Protein AF-A0A7Y3CF33-F1 (afdb_monomer_lite)

Secondary structure (DSSP, 8-state):
----HHHHTTS-HHHHHHHHHHHHHHHTT--GGG-HHHHHHHHHHHTT-----SS-HHHHHHHHHT--HHHHHHHHHHHHHHHTTHHHHHHHHHHHHHTT-HHHHHHHHHHHTTT-HHHHIIIIIHHHHHHHHHHHHHHTSSS-------GGGTSSTTSHHHHHHHTT------

Foldseek 3Di:
DPDPVVVLVVDQLLVSLVVLLVVVCVVLVDDCCPDPVNVVVVVCVVVVHDDDDLDDPVLVVCLRVVDDNVLSVVLSVLSVVCSVCVNVLVVQCVVCVVVVVLVSVQVSVVSSCVVPVVSVCSVAQVSLVSVLVVVVVVVVDPDDDDDDDDSNQCHDCSHNVNVVVVVVDDDDDD

Structure (mmCIF, N/CA/C/O backbone):
data_AF-A0A7Y3CF33-F1
#
_entry.id   AF-A0A7Y3CF33-F1
#
loop_
_atom_site.group_PDB
_atom_site.id
_atom_site.type_symbol
_atom_site.label_atom_id
_atom_site.label_alt_id
_atom_site.label_comp_id
_atom_site.label_asym_id
_atom_site.label_entity_id
_atom_site.label_seq_id
_atom_site.pdbx_PDB_ins_code
_atom_site.Cartn_x
_atom_site.Cartn_y
_atom_site.Cartn_z
_atom_site.occupancy
_atom_site.B_iso_or_equiv
_atom_site.auth_seq_id
_atom_site.auth_comp_id
_atom_site.auth_asym_id
_atom_site.auth_atom_id
_atom_site.pdbx_PDB_model_num
ATOM 1 N N . ALA A 1 1 ? 4.500 -1.053 -21.965 1.00 62.41 1 ALA A N 1
ATOM 2 C CA . ALA A 1 1 ? 3.693 0.189 -21.889 1.00 62.41 1 ALA A CA 1
ATOM 3 C C . ALA A 1 1 ? 3.348 0.836 -23.237 1.00 62.41 1 ALA A C 1
ATOM 5 O O . ALA A 1 1 ? 2.239 1.336 -23.347 1.00 62.41 1 ALA A O 1
ATOM 6 N N . GLY A 1 2 ? 4.208 0.822 -24.268 1.00 76.00 2 GLY A N 1
ATOM 7 C CA . GLY A 1 2 ? 3.887 1.445 -25.572 1.00 76.00 2 GLY A CA 1
ATOM 8 C C . GLY A 1 2 ? 3.883 2.983 -25.560 1.00 76.00 2 GLY A C 1
ATOM 9 O O . GLY A 1 2 ? 3.464 3.608 -26.527 1.00 76.00 2 GLY A O 1
ATOM 10 N N . ILE A 1 3 ? 4.351 3.591 -24.465 1.00 79.38 3 ILE A N 1
ATOM 11 C CA . ILE A 1 3 ? 4.456 5.042 -24.285 1.00 79.38 3 ILE A CA 1
ATOM 12 C C . ILE A 1 3 ? 5.771 5.521 -24.918 1.00 79.38 3 ILE A C 1
ATOM 14 O O . ILE A 1 3 ? 6.816 4.935 -24.619 1.00 79.38 3 ILE A O 1
ATOM 18 N N . PRO A 1 4 ? 5.770 6.589 -25.736 1.00 83.31 4 PRO A N 1
ATOM 19 C CA . PRO A 1 4 ? 7.005 7.178 -26.243 1.00 83.31 4 PRO A CA 1
ATOM 20 C C . PRO A 1 4 ? 7.908 7.666 -25.103 1.00 83.31 4 PRO A C 1
ATOM 22 O O . PRO A 1 4 ? 7.472 8.425 -24.235 1.00 83.31 4 PRO A O 1
ATOM 25 N N . VAL A 1 5 ? 9.190 7.290 -25.131 1.00 80.81 5 VAL A N 1
ATOM 26 C CA . VAL A 1 5 ? 10.179 7.640 -24.089 1.00 80.81 5 VAL A CA 1
ATOM 27 C C . VAL A 1 5 ? 10.264 9.155 -23.861 1.00 80.81 5 VAL A C 1
ATOM 29 O O . VAL A 1 5 ? 10.429 9.617 -22.735 1.00 80.81 5 VAL A O 1
ATOM 32 N N . GLN A 1 6 ? 10.064 9.956 -24.908 1.00 84.75 6 GLN A N 1
ATOM 33 C CA . GLN A 1 6 ? 10.077 11.418 -24.839 1.00 84.75 6 GLN A CA 1
ATOM 34 C C . GLN A 1 6 ? 8.983 11.984 -23.919 1.00 84.75 6 GLN A C 1
ATOM 36 O O . GLN A 1 6 ? 9.182 13.044 -23.325 1.00 84.75 6 GLN A O 1
ATOM 41 N N . GLN A 1 7 ? 7.843 11.297 -23.783 1.00 83.06 7 GLN A N 1
ATOM 42 C CA . GLN A 1 7 ? 6.785 11.696 -22.850 1.00 83.06 7 GLN A CA 1
ATOM 43 C C . GLN A 1 7 ? 7.179 11.384 -21.402 1.00 83.06 7 GLN A C 1
ATOM 45 O O . GLN A 1 7 ? 6.914 12.186 -20.508 1.00 83.06 7 GLN A O 1
ATOM 50 N N . LEU A 1 8 ? 7.883 10.270 -21.180 1.00 84.75 8 LEU A N 1
ATOM 51 C CA . LEU A 1 8 ? 8.364 9.863 -19.857 1.00 84.75 8 LEU A CA 1
ATOM 52 C C . LEU A 1 8 ? 9.476 10.781 -19.333 1.00 84.75 8 LEU A C 1
ATOM 54 O O . LEU A 1 8 ? 9.513 11.061 -18.139 1.00 84.75 8 LEU A O 1
ATOM 58 N N . ASN A 1 9 ? 10.315 11.332 -20.217 1.00 84.00 9 ASN A N 1
ATOM 59 C CA . ASN A 1 9 ? 11.400 12.256 -19.849 1.00 84.00 9 ASN A CA 1
ATOM 60 C C . ASN A 1 9 ? 10.924 13.556 -19.176 1.00 84.00 9 ASN A C 1
ATOM 62 O O . ASN A 1 9 ? 11.730 14.269 -18.582 1.00 84.00 9 ASN A O 1
ATOM 66 N N . ARG A 1 10 ? 9.633 13.894 -19.283 1.00 88.00 10 ARG A N 1
ATOM 67 C CA . ARG A 1 10 ? 9.041 15.076 -18.634 1.00 88.00 10 ARG A CA 1
ATOM 68 C C . ARG A 1 10 ? 8.526 14.788 -17.223 1.00 88.00 10 ARG A C 1
ATOM 70 O O . ARG A 1 10 ? 8.149 15.721 -16.518 1.00 88.00 10 ARG A O 1
ATOM 77 N N . LEU A 1 11 ? 8.479 13.520 -16.818 1.00 90.12 11 LEU A N 1
ATOM 78 C CA . LEU A 1 11 ? 7.964 13.092 -15.523 1.00 90.12 11 LEU A CA 1
ATOM 79 C C . LEU A 1 11 ? 9.107 12.935 -14.518 1.00 90.12 11 LEU A C 1
ATOM 81 O O . LEU A 1 11 ? 10.222 12.545 -14.862 1.00 90.12 11 LEU A O 1
ATOM 85 N N . LYS A 1 12 ? 8.808 13.177 -13.238 1.00 92.81 12 LYS A N 1
ATOM 86 C CA . LYS A 1 12 ? 9.670 12.700 -12.151 1.00 92.81 12 LYS A CA 1
ATOM 87 C C . LYS A 1 12 ? 9.765 11.165 -12.213 1.00 92.81 12 LYS A C 1
ATOM 89 O O . LYS A 1 12 ? 8.759 10.534 -12.553 1.00 92.81 12 LYS A O 1
ATOM 94 N N . PRO A 1 13 ? 10.903 10.544 -11.851 1.00 93.88 13 PRO A N 1
ATOM 95 C CA . PRO A 1 13 ? 11.063 9.093 -11.962 1.00 93.88 13 PRO A CA 1
ATOM 96 C C . PRO A 1 13 ? 9.982 8.300 -11.215 1.00 93.88 13 PRO A C 1
ATOM 98 O O . PRO A 1 13 ? 9.475 7.317 -11.748 1.00 93.88 13 PRO A O 1
ATOM 101 N N . TRP A 1 14 ? 9.544 8.770 -10.042 1.00 93.25 14 TRP A N 1
ATOM 102 C CA . TRP A 1 14 ? 8.464 8.123 -9.290 1.00 93.25 14 TRP A CA 1
ATOM 103 C C . TRP A 1 14 ? 7.115 8.154 -10.020 1.00 93.25 14 TRP A C 1
ATOM 105 O O . TRP A 1 14 ? 6.345 7.198 -9.947 1.00 93.25 14 TRP A O 1
ATOM 115 N N . LEU A 1 15 ? 6.824 9.240 -10.744 1.00 93.69 15 LEU A N 1
ATOM 116 C CA . LEU A 1 15 ? 5.577 9.390 -11.492 1.00 93.69 15 LEU A CA 1
ATOM 117 C C . LEU A 1 15 ? 5.611 8.537 -12.761 1.00 93.69 15 LEU A C 1
ATOM 119 O O . LEU A 1 15 ? 4.595 7.959 -13.141 1.00 93.69 15 LEU A O 1
ATOM 123 N N . CYS A 1 16 ? 6.789 8.406 -13.378 1.00 94.69 16 CYS A N 1
ATOM 124 C CA . CYS A 1 16 ? 7.031 7.449 -14.453 1.00 94.69 16 CYS A CA 1
ATOM 125 C C . CYS A 1 16 ? 6.779 6.012 -13.969 1.00 94.69 16 CYS A C 1
ATOM 127 O O . CYS A 1 16 ? 5.967 5.308 -14.563 1.00 94.69 16 CYS A O 1
ATOM 129 N N . ALA A 1 17 ? 7.386 5.619 -12.845 1.00 93.44 17 ALA A N 1
ATOM 130 C CA . ALA A 1 17 ? 7.198 4.307 -12.232 1.00 93.44 17 ALA A CA 1
ATOM 131 C C . ALA A 1 17 ? 5.712 4.006 -11.962 1.00 93.44 17 ALA A C 1
ATOM 133 O O . ALA A 1 17 ? 5.179 3.009 -12.446 1.00 93.44 17 ALA A O 1
ATOM 134 N N . LEU A 1 18 ? 5.011 4.922 -11.283 1.00 92.94 18 LEU A N 1
ATOM 135 C CA . LEU A 1 18 ? 3.584 4.782 -10.985 1.00 92.94 18 LEU A CA 1
ATOM 136 C C . LEU A 1 18 ? 2.727 4.649 -12.254 1.00 92.94 18 LEU A C 1
ATOM 138 O O . LEU A 1 18 ? 1.820 3.814 -12.304 1.00 92.94 18 LEU A O 1
ATOM 142 N N . SER A 1 19 ? 3.013 5.454 -13.280 1.00 93.31 19 SER A N 1
ATOM 143 C CA . SER A 1 19 ? 2.265 5.437 -14.543 1.00 93.31 19 SER A CA 1
ATOM 144 C C . SER A 1 19 ? 2.464 4.122 -15.294 1.00 93.31 19 SER A C 1
ATOM 146 O O . SER A 1 19 ? 1.495 3.549 -15.789 1.00 93.31 19 SER A O 1
ATOM 148 N N . LEU A 1 20 ? 3.704 3.623 -15.357 1.00 94.31 20 LEU A N 1
ATOM 149 C CA . LEU A 1 20 ? 4.026 2.372 -16.041 1.00 94.31 20 LEU A CA 1
ATOM 150 C C . LEU A 1 20 ? 3.322 1.181 -15.383 1.00 94.31 20 LEU A C 1
ATOM 152 O O . LEU A 1 20 ? 2.634 0.437 -16.081 1.00 94.31 20 LEU A O 1
ATOM 156 N N . SER A 1 21 ? 3.422 1.048 -14.056 1.00 93.75 21 SER A N 1
ATOM 157 C CA . SER A 1 21 ? 2.726 -0.010 -13.314 1.00 93.75 21 SER A CA 1
ATOM 158 C C . SER A 1 21 ? 1.214 0.070 -13.494 1.00 93.75 21 SER A C 1
ATOM 160 O O . SER A 1 21 ? 0.579 -0.941 -13.782 1.00 93.75 21 SER A O 1
ATOM 162 N N . SER A 1 22 ? 0.629 1.269 -13.387 1.00 93.62 22 SER A N 1
ATOM 163 C CA . SER A 1 22 ? -0.821 1.452 -13.543 1.00 93.62 22 SER A CA 1
ATOM 164 C C . SER A 1 22 ? -1.309 1.024 -14.927 1.00 93.62 22 SER A C 1
ATOM 166 O O . SER A 1 22 ? -2.330 0.354 -15.044 1.00 93.62 22 SER A O 1
ATOM 168 N N . ILE A 1 23 ? -0.570 1.371 -15.984 1.00 94.00 23 ILE A N 1
ATOM 169 C CA . ILE A 1 23 ? -0.934 1.010 -17.359 1.00 94.00 23 ILE A CA 1
ATOM 170 C C . ILE A 1 23 ? -0.865 -0.501 -17.579 1.00 94.00 23 ILE A C 1
ATOM 172 O O . ILE A 1 23 ? -1.746 -1.055 -18.232 1.00 94.00 23 ILE A O 1
ATOM 176 N N . GLU A 1 24 ? 0.154 -1.176 -17.052 1.00 94.62 24 GLU A N 1
ATOM 177 C CA . GLU A 1 24 ? 0.255 -2.630 -17.191 1.00 94.62 24 GLU A CA 1
ATOM 178 C C . GLU A 1 24 ? -0.820 -3.358 -16.364 1.00 94.62 24 GLU A C 1
ATOM 180 O O . GLU A 1 24 ? -1.461 -4.266 -16.886 1.00 94.62 24 GLU A O 1
ATOM 185 N N . PHE A 1 25 ? -1.146 -2.899 -15.149 1.00 95.12 25 PHE A N 1
ATOM 186 C CA . PHE A 1 25 ? -2.293 -3.433 -14.399 1.00 95.12 25 PHE A CA 1
ATOM 187 C C . PHE A 1 25 ? -3.626 -3.244 -15.138 1.00 95.12 25 PHE A C 1
ATOM 189 O O . PHE A 1 25 ? -4.418 -4.185 -15.215 1.00 95.12 25 PHE A O 1
ATOM 196 N N . LEU A 1 26 ? -3.861 -2.075 -15.744 1.00 94.44 26 LEU A N 1
ATOM 197 C CA . LEU A 1 26 ? -5.061 -1.832 -16.551 1.00 94.44 26 LEU A CA 1
ATOM 198 C C . LEU A 1 26 ? -5.160 -2.798 -17.739 1.00 94.44 26 LEU A C 1
ATOM 200 O O . LEU A 1 26 ? -6.236 -3.326 -18.009 1.00 94.44 26 LEU A O 1
ATOM 204 N N . LYS A 1 27 ? -4.047 -3.081 -18.428 1.00 94.62 27 LYS A N 1
ATOM 205 C CA . LYS A 1 27 ? -4.015 -4.064 -19.530 1.00 94.62 27 LYS A CA 1
ATOM 206 C C . LYS A 1 27 ? -4.322 -5.484 -19.074 1.00 94.62 27 LYS A C 1
ATOM 208 O O . LYS A 1 27 ? -4.917 -6.242 -19.832 1.00 94.62 27 LYS A O 1
ATOM 213 N N . LEU A 1 28 ? -3.942 -5.825 -17.846 1.00 95.50 28 LEU A N 1
ATOM 214 C CA . LEU A 1 28 ? -4.275 -7.099 -17.209 1.00 95.50 28 LEU A CA 1
ATOM 215 C C . LEU A 1 28 ? -5.734 -7.154 -16.708 1.00 95.50 28 LEU A C 1
ATOM 217 O O . LEU A 1 28 ? -6.146 -8.166 -16.148 1.00 95.50 28 LEU A O 1
ATOM 221 N N . GLY A 1 29 ? -6.522 -6.089 -16.900 1.00 94.56 29 GLY A N 1
ATOM 222 C CA . GLY A 1 29 ? -7.934 -6.020 -16.517 1.00 94.56 29 GLY A CA 1
ATOM 223 C C . GLY A 1 29 ? -8.184 -5.537 -15.086 1.00 94.56 29 GLY A C 1
ATOM 224 O O . GLY A 1 29 ? -9.320 -5.592 -14.615 1.00 94.56 29 GLY A O 1
ATOM 225 N N . PHE A 1 30 ? -7.157 -5.050 -14.383 1.00 93.56 30 PHE A N 1
ATOM 226 C CA . PHE A 1 30 ? -7.318 -4.442 -13.063 1.00 93.56 30 PHE A CA 1
ATOM 227 C C . PHE A 1 30 ? -7.789 -2.998 -13.222 1.00 93.56 30 PHE A C 1
ATOM 229 O O . PHE A 1 30 ? -6.982 -2.082 -13.365 1.00 93.56 30 PHE A O 1
ATOM 236 N N . ASP A 1 31 ? -9.103 -2.798 -13.188 1.00 91.81 31 ASP A N 1
ATOM 237 C CA . ASP A 1 31 ? -9.717 -1.472 -13.220 1.00 91.81 31 ASP A CA 1
ATOM 238 C C . ASP A 1 31 ? -9.962 -0.947 -11.784 1.00 91.81 31 ASP A C 1
ATOM 240 O O . ASP A 1 31 ? -10.740 -1.545 -11.025 1.00 91.81 31 ASP A O 1
ATOM 244 N N . PRO A 1 32 ? -9.328 0.178 -11.390 1.00 87.81 32 PRO A N 1
ATOM 245 C CA . PRO A 1 32 ? -9.499 0.793 -10.074 1.00 87.81 32 PRO A CA 1
ATOM 246 C C .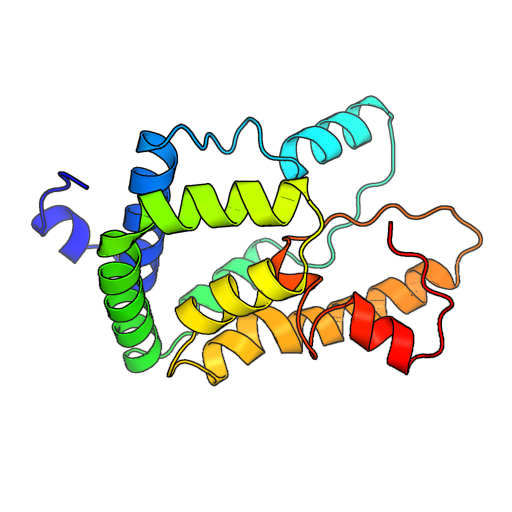 PRO A 1 32 ? -10.948 1.142 -9.711 1.00 87.81 32 PRO A C 1
ATOM 248 O O . PRO A 1 32 ? -11.271 1.215 -8.523 1.00 87.81 32 PRO A O 1
ATOM 251 N N . ALA A 1 33 ? -11.835 1.338 -10.694 1.00 89.69 33 ALA A N 1
ATOM 252 C CA . ALA A 1 33 ? -13.252 1.602 -10.451 1.00 89.69 33 ALA A CA 1
ATOM 253 C C . ALA A 1 33 ? -13.955 0.440 -9.725 1.00 89.69 33 ALA A C 1
ATOM 255 O O . ALA A 1 33 ? -14.925 0.671 -8.998 1.00 89.69 33 ALA A O 1
ATOM 256 N N . PHE A 1 34 ? -13.439 -0.788 -9.862 1.00 90.69 34 PHE A N 1
ATOM 257 C CA . PHE A 1 34 ? -13.937 -1.983 -9.173 1.00 90.69 34 PHE A CA 1
ATOM 258 C C . PHE A 1 34 ? -13.127 -2.350 -7.918 1.00 90.69 34 PHE A C 1
ATOM 260 O O . PHE A 1 34 ? -13.324 -3.423 -7.346 1.00 90.69 34 PHE A O 1
ATOM 267 N N . GLY A 1 35 ? -12.226 -1.474 -7.461 1.00 90.25 35 GLY A N 1
ATOM 268 C CA . GLY A 1 35 ? -11.444 -1.685 -6.244 1.00 90.25 35 GLY A CA 1
ATOM 269 C C . GLY A 1 35 ? -12.307 -1.769 -4.977 1.00 90.25 35 GLY A C 1
ATOM 270 O O . GLY A 1 35 ? -13.330 -1.090 -4.848 1.00 90.25 35 GLY A O 1
ATOM 271 N N . ILE A 1 36 ? -11.861 -2.575 -4.008 1.00 90.88 36 ILE A N 1
ATOM 272 C CA . ILE A 1 36 ? -12.549 -2.789 -2.720 1.00 90.88 36 ILE A CA 1
ATOM 273 C C . ILE A 1 36 ? -12.726 -1.464 -1.964 1.00 90.88 36 ILE A C 1
ATOM 275 O O . ILE A 1 36 ? -13.808 -1.189 -1.441 1.00 90.88 36 ILE A O 1
ATOM 279 N N . ASP A 1 37 ? -11.696 -0.617 -1.961 1.00 91.12 37 ASP A N 1
ATOM 280 C CA . ASP A 1 37 ? -11.703 0.710 -1.347 1.00 91.12 37 ASP A CA 1
ATOM 281 C C . ASP A 1 37 ? -12.834 1.583 -1.907 1.00 91.12 37 ASP A C 1
ATOM 283 O O . ASP A 1 37 ? -13.638 2.133 -1.151 1.00 91.12 37 ASP A O 1
ATOM 287 N N . MET A 1 38 ? -12.956 1.654 -3.238 1.00 93.31 38 MET A N 1
ATOM 288 C CA . MET A 1 38 ? -13.985 2.448 -3.914 1.00 93.31 38 MET A CA 1
ATOM 289 C C . MET A 1 38 ? -15.386 1.882 -3.665 1.00 93.31 38 MET A C 1
ATOM 291 O O . MET A 1 38 ? -16.324 2.633 -3.378 1.00 93.31 38 MET A O 1
ATOM 295 N N . TYR A 1 39 ? -15.530 0.555 -3.722 1.00 95.31 39 TYR A N 1
ATOM 296 C CA . TYR A 1 39 ? -16.792 -0.122 -3.442 1.00 95.31 39 TYR A CA 1
ATOM 297 C C . TYR A 1 39 ? -17.323 0.232 -2.047 1.00 95.31 39 TYR A C 1
ATOM 299 O O . TYR A 1 39 ? -18.465 0.689 -1.906 1.00 95.31 39 TYR A O 1
ATOM 307 N N . PHE A 1 40 ? -16.497 0.066 -1.011 1.00 96.31 40 PHE A N 1
ATOM 308 C CA . PHE A 1 40 ? -16.923 0.322 0.360 1.00 96.31 40 PHE A CA 1
ATOM 309 C C . PHE A 1 40 ? -17.028 1.806 0.694 1.00 96.31 40 PHE A C 1
ATOM 311 O O . PHE A 1 40 ? -17.931 2.171 1.444 1.00 96.31 40 PHE A O 1
ATOM 318 N N . PHE A 1 41 ? -16.195 2.673 0.117 1.00 94.88 41 PHE A N 1
ATOM 319 C CA . PHE A 1 41 ? -16.348 4.121 0.261 1.00 94.88 41 PHE A CA 1
ATOM 320 C C . PHE A 1 41 ? -17.711 4.591 -0.266 1.00 94.88 41 PHE A C 1
ATOM 322 O O . PHE A 1 41 ? -18.464 5.271 0.436 1.00 94.88 41 PHE A O 1
ATOM 329 N N . ASN A 1 42 ? -18.086 4.154 -1.472 1.00 95.94 42 ASN A N 1
ATOM 330 C CA . ASN A 1 42 ? -19.386 4.475 -2.061 1.00 95.94 42 ASN A CA 1
ATOM 331 C C . ASN A 1 42 ? -20.542 3.819 -1.302 1.00 95.94 42 ASN A C 1
ATOM 333 O O . ASN A 1 42 ? -21.624 4.397 -1.190 1.00 95.94 42 ASN A O 1
ATOM 337 N N . LYS A 1 43 ? -20.346 2.612 -0.761 1.00 97.06 43 LYS A N 1
ATOM 338 C CA . LYS A 1 43 ? -21.334 1.977 0.115 1.00 97.06 43 LYS A CA 1
ATOM 339 C C . LYS A 1 43 ? -21.529 2.763 1.416 1.00 97.06 43 LYS A C 1
ATOM 341 O O . LYS A 1 43 ? -22.667 3.055 1.757 1.00 97.06 43 LYS A O 1
ATOM 346 N N . ALA A 1 44 ? -20.456 3.153 2.099 1.00 97.12 44 ALA A N 1
ATOM 347 C CA . ALA A 1 44 ? -20.519 3.931 3.334 1.00 97.12 44 ALA A CA 1
ATOM 348 C C . ALA A 1 44 ? -21.234 5.274 3.126 1.00 97.12 44 ALA A C 1
ATOM 350 O O . ALA A 1 44 ? -22.083 5.632 3.938 1.00 97.12 44 ALA A O 1
ATOM 351 N N . LYS A 1 45 ? -20.967 5.961 2.003 1.00 97.12 45 LYS A N 1
ATOM 352 C CA . LYS A 1 45 ? -21.693 7.182 1.616 1.00 97.12 45 LYS A CA 1
ATOM 353 C C . LYS A 1 45 ? -23.191 6.944 1.448 1.00 97.12 45 LYS A C 1
ATOM 355 O O . LYS A 1 45 ? -23.985 7.688 2.011 1.00 97.12 45 LYS A O 1
ATOM 360 N N . ARG A 1 46 ? -23.576 5.912 0.688 1.00 98.06 46 ARG A N 1
ATOM 361 C CA . ARG A 1 46 ? -24.991 5.557 0.471 1.00 98.06 46 ARG A CA 1
ATOM 362 C C . ARG A 1 46 ? -25.702 5.189 1.771 1.00 98.06 46 ARG A C 1
ATOM 364 O O . ARG A 1 46 ? -26.853 5.555 1.953 1.00 98.06 46 ARG A O 1
ATOM 371 N N . ASP A 1 47 ? -25.000 4.511 2.671 1.00 97.75 47 ASP A N 1
ATOM 372 C CA . ASP A 1 47 ? -25.517 4.096 3.975 1.00 97.75 47 ASP A CA 1
ATOM 373 C C . ASP A 1 47 ? -25.487 5.228 5.029 1.00 97.75 47 ASP A C 1
ATOM 375 O O . ASP A 1 47 ? -25.820 4.980 6.188 1.00 97.75 47 ASP A O 1
ATOM 379 N N . GLY A 1 48 ? -25.034 6.442 4.682 1.00 97.25 48 GLY A N 1
ATOM 380 C CA . GLY A 1 48 ? -24.931 7.570 5.616 1.00 97.25 48 GLY A CA 1
ATOM 381 C C . GLY A 1 48 ? -23.934 7.357 6.763 1.00 97.25 48 GLY A C 1
ATOM 382 O O . GLY A 1 48 ? -24.085 7.948 7.830 1.00 97.25 48 GLY A O 1
ATOM 383 N N . LYS A 1 49 ? -22.929 6.490 6.581 1.00 96.00 49 LYS A N 1
ATOM 384 C CA . LYS A 1 49 ? -21.920 6.196 7.609 1.00 96.00 49 LYS A CA 1
ATOM 385 C C . LYS A 1 49 ? -20.887 7.314 7.691 1.00 96.00 49 LYS A C 1
ATOM 387 O O . LYS A 1 49 ? -20.489 7.878 6.672 1.00 96.00 49 LYS A O 1
ATOM 392 N N . GLN A 1 50 ? -20.394 7.579 8.900 1.00 94.06 50 GLN A N 1
ATOM 393 C CA . GLN A 1 50 ? -19.236 8.446 9.079 1.00 94.06 50 GLN A CA 1
ATOM 394 C C . GLN A 1 50 ? -18.019 7.821 8.389 1.00 94.06 50 GLN A C 1
ATOM 396 O O . GLN A 1 50 ? -17.701 6.652 8.601 1.00 94.06 50 GLN A O 1
ATOM 401 N N . ILE A 1 51 ? -17.339 8.616 7.565 1.00 95.56 51 ILE A N 1
ATOM 402 C CA . ILE A 1 51 ? -16.104 8.225 6.888 1.00 95.56 51 ILE A CA 1
ATOM 403 C C . ILE A 1 51 ? -14.982 9.079 7.459 1.00 95.56 51 ILE A C 1
ATOM 405 O O . ILE A 1 51 ? -15.062 10.307 7.452 1.00 95.56 51 ILE A O 1
ATOM 409 N N . GLN A 1 52 ? -13.931 8.421 7.933 1.00 93.56 52 GLN A N 1
ATOM 410 C CA . GLN A 1 52 ? -12.724 9.060 8.431 1.00 93.56 52 GLN A CA 1
ATOM 411 C C . GLN A 1 52 ? -11.519 8.451 7.714 1.00 93.56 52 GLN A C 1
ATOM 413 O O . GLN A 1 52 ? -11.367 7.233 7.682 1.00 93.56 52 GLN A O 1
ATOM 418 N N . GLY A 1 53 ? -10.671 9.301 7.138 1.00 94.62 53 GLY A N 1
ATOM 419 C CA . GLY A 1 53 ? -9.365 8.889 6.632 1.00 94.62 53 GLY A CA 1
ATOM 420 C C . GLY A 1 53 ? -8.314 8.962 7.736 1.00 94.62 53 GLY A C 1
ATOM 421 O O . GLY A 1 53 ? -8.362 9.865 8.571 1.00 94.62 53 GLY A O 1
ATOM 422 N N . PHE A 1 54 ? -7.350 8.042 7.725 1.00 95.69 54 PHE A N 1
ATOM 423 C CA . PHE A 1 54 ? -6.167 8.143 8.590 1.00 95.69 54 PHE A CA 1
ATOM 424 C C . PHE A 1 54 ? -5.143 9.161 8.079 1.00 95.69 54 PHE A C 1
ATOM 426 O O . PHE A 1 54 ? -4.243 9.553 8.811 1.00 95.69 54 PHE A O 1
ATOM 433 N N . GLU A 1 55 ? -5.261 9.582 6.819 1.00 95.56 55 GLU A N 1
ATOM 434 C CA . GLU A 1 55 ? -4.291 10.435 6.139 1.00 95.56 55 GLU A CA 1
ATOM 435 C C . GLU A 1 55 ? -4.991 11.404 5.189 1.00 95.56 55 GLU A C 1
ATOM 437 O O . GLU A 1 55 ? -6.140 11.206 4.789 1.00 95.56 55 GLU A O 1
ATOM 442 N N . THR A 1 56 ? -4.264 12.442 4.781 1.00 95.69 56 THR A N 1
ATOM 443 C CA . THR A 1 56 ? -4.700 13.375 3.741 1.00 95.69 56 THR A CA 1
ATOM 444 C C . THR A 1 56 ? -4.074 13.013 2.394 1.00 95.69 56 THR A C 1
ATOM 446 O O . THR A 1 56 ? -2.995 12.420 2.330 1.00 95.69 56 THR A O 1
ATOM 449 N N . ALA A 1 57 ? -4.702 13.440 1.295 1.00 94.06 57 ALA A N 1
ATOM 450 C CA . ALA A 1 57 ? -4.112 13.308 -0.040 1.00 94.06 57 ALA A CA 1
ATOM 451 C C . ALA A 1 57 ? -2.741 14.009 -0.139 1.00 94.06 57 ALA A C 1
ATOM 453 O O . ALA A 1 57 ? -1.821 13.497 -0.772 1.00 94.06 57 ALA A O 1
ATOM 454 N N . GLN A 1 58 ? -2.579 15.149 0.546 1.00 96.56 58 GLN A N 1
ATOM 455 C CA . GLN A 1 58 ? -1.313 15.882 0.597 1.00 96.56 58 GLN A CA 1
ATOM 456 C C . GLN A 1 58 ? -0.210 15.077 1.291 1.00 96.56 58 GLN A C 1
ATOM 458 O O . GLN A 1 58 ? 0.932 15.087 0.832 1.00 96.56 58 GLN A O 1
ATOM 463 N N . PHE A 1 59 ? -0.542 14.363 2.373 1.00 96.25 59 PHE A N 1
ATOM 464 C CA . PHE A 1 59 ? 0.409 13.475 3.032 1.00 96.25 59 PHE A CA 1
ATOM 465 C C . PHE A 1 59 ? 0.854 12.359 2.084 1.00 96.25 59 PHE A C 1
ATOM 467 O O . PHE A 1 59 ? 2.054 12.181 1.889 1.00 96.25 59 PHE A O 1
ATOM 474 N N . GLN A 1 60 ? -0.079 11.671 1.418 1.00 93.94 60 GLN A N 1
ATOM 475 C CA . GLN A 1 60 ? 0.289 10.614 0.470 1.00 93.94 60 GLN A CA 1
ATOM 476 C C . GLN A 1 60 ? 1.140 11.128 -0.696 1.00 93.94 60 GLN A C 1
ATOM 478 O O . GLN A 1 60 ? 2.125 10.489 -1.060 1.00 93.94 60 GLN A O 1
ATOM 483 N N . LEU A 1 61 ? 0.837 12.315 -1.228 1.00 94.88 61 LEU A N 1
ATOM 484 C CA . LEU A 1 61 ? 1.672 12.942 -2.252 1.00 94.88 61 LEU A CA 1
ATOM 485 C C . LEU A 1 61 ? 3.082 13.250 -1.723 1.00 94.88 61 LEU A C 1
ATOM 487 O O . LEU A 1 61 ? 4.063 13.048 -2.437 1.00 94.88 61 LEU A O 1
ATOM 491 N N . SER A 1 62 ? 3.199 13.695 -0.468 1.00 95.56 62 SER A N 1
ATOM 492 C CA . SER A 1 62 ? 4.494 13.982 0.160 1.00 95.56 62 SER A CA 1
ATOM 493 C C . SER A 1 62 ? 5.390 12.747 0.302 1.00 95.56 62 SER A C 1
ATOM 495 O O . SER A 1 62 ? 6.603 12.868 0.143 1.00 95.56 62 SER A O 1
ATOM 497 N N . LEU A 1 63 ? 4.815 11.550 0.491 1.00 94.44 63 LEU A N 1
ATOM 498 C CA . LEU A 1 63 ? 5.576 10.290 0.500 1.00 94.44 63 LEU A CA 1
ATOM 499 C C . LEU A 1 63 ? 6.345 10.080 -0.808 1.00 94.44 63 LEU A C 1
ATOM 501 O O . LEU A 1 63 ? 7.445 9.523 -0.783 1.00 94.44 63 LEU A O 1
ATOM 505 N N . MET A 1 64 ? 5.765 10.548 -1.919 1.00 94.00 64 MET A N 1
ATOM 506 C CA . MET A 1 64 ? 6.346 10.462 -3.254 1.00 94.00 64 MET A CA 1
ATOM 507 C C . MET A 1 64 ? 7.319 11.613 -3.524 1.00 94.00 64 MET A C 1
ATOM 509 O O . MET A 1 64 ? 8.431 11.394 -3.993 1.00 94.00 64 ME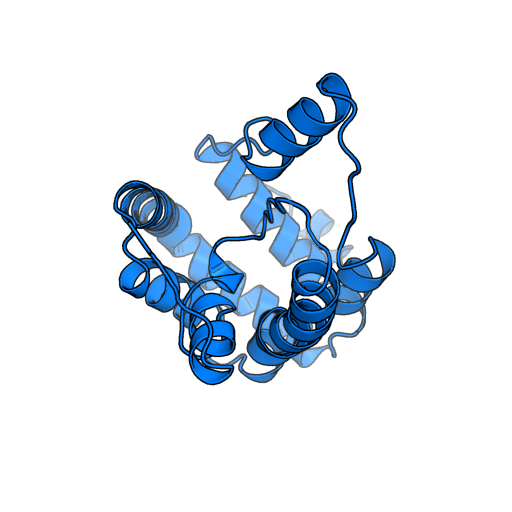T A O 1
ATOM 513 N N . THR A 1 65 ? 6.922 12.851 -3.217 1.00 93.38 65 THR A N 1
ATOM 514 C CA . THR A 1 65 ? 7.685 14.055 -3.596 1.00 93.38 65 THR A CA 1
ATOM 515 C C . THR A 1 65 ? 8.869 14.367 -2.682 1.00 93.38 65 THR A C 1
ATOM 517 O O . THR A 1 65 ? 9.740 15.138 -3.076 1.00 93.38 65 THR A O 1
ATOM 520 N N . GLN A 1 66 ? 8.933 13.770 -1.488 1.00 93.31 66 GLN A N 1
ATOM 521 C CA . GLN A 1 66 ? 10.066 13.895 -0.560 1.00 93.31 66 GLN A CA 1
ATOM 522 C C . GLN A 1 66 ? 11.092 12.759 -0.702 1.00 93.31 66 GLN A C 1
ATOM 524 O O . GLN A 1 66 ? 11.947 12.566 0.168 1.00 93.31 66 GLN A O 1
ATOM 529 N N . MET A 1 67 ? 11.003 11.947 -1.755 1.00 93.69 67 MET A N 1
ATOM 530 C CA . MET A 1 67 ? 12.090 11.033 -2.093 1.00 93.69 67 MET A CA 1
ATOM 531 C C . MET A 1 67 ? 13.295 11.826 -2.595 1.00 93.69 67 MET A C 1
ATOM 533 O O . MET A 1 67 ? 13.159 12.784 -3.355 1.00 93.69 67 MET A O 1
ATOM 537 N N . ASN A 1 68 ? 14.493 11.432 -2.167 1.00 93.12 68 ASN A N 1
ATOM 538 C CA . ASN A 1 68 ? 15.702 11.961 -2.786 1.00 93.12 68 ASN A CA 1
ATOM 539 C C . ASN A 1 68 ? 15.891 11.344 -4.183 1.00 93.12 68 ASN A C 1
ATOM 541 O O . ASN A 1 68 ? 15.280 10.331 -4.526 1.00 93.12 68 ASN A O 1
ATOM 545 N N . ARG A 1 69 ? 16.770 11.938 -4.994 1.00 91.50 69 ARG A N 1
ATOM 546 C CA . ARG A 1 69 ? 16.989 11.495 -6.379 1.00 91.50 69 ARG A CA 1
ATOM 547 C C . ARG A 1 69 ? 17.377 10.015 -6.488 1.00 91.50 69 ARG A C 1
ATOM 549 O O . ARG A 1 69 ? 16.897 9.334 -7.384 1.00 91.50 69 ARG A O 1
ATOM 556 N N . ASN A 1 70 ? 18.211 9.516 -5.574 1.00 92.56 70 ASN A N 1
ATOM 557 C CA . ASN A 1 70 ? 18.613 8.110 -5.572 1.00 92.56 70 ASN A CA 1
ATOM 558 C C . ASN A 1 70 ? 17.406 7.193 -5.306 1.00 92.56 70 ASN A C 1
ATOM 560 O O . ASN A 1 70 ? 17.184 6.236 -6.035 1.00 92.56 70 ASN A O 1
ATOM 564 N N . GLN A 1 71 ? 16.570 7.534 -4.323 1.00 93.00 71 GLN A N 1
ATOM 565 C CA . GLN A 1 71 ? 15.338 6.801 -4.022 1.00 93.00 71 GLN A CA 1
ATOM 566 C C . GLN A 1 71 ? 14.368 6.789 -5.215 1.00 93.00 71 GLN A C 1
ATOM 568 O O . GLN A 1 71 ? 13.842 5.731 -5.554 1.00 93.00 71 GLN A O 1
ATOM 573 N N . GLU A 1 72 ? 14.172 7.929 -5.888 1.00 93.94 72 GLU A N 1
ATOM 574 C CA . GLU A 1 72 ? 13.348 8.013 -7.103 1.00 93.94 72 GLU A CA 1
ATOM 575 C C . GLU A 1 72 ? 13.890 7.104 -8.228 1.00 93.94 72 GLU A C 1
ATOM 577 O O . GLU A 1 72 ? 13.128 6.371 -8.863 1.00 93.94 72 GLU A O 1
ATOM 582 N N . GLU A 1 73 ? 15.205 7.126 -8.472 1.00 92.62 73 GLU A N 1
ATOM 583 C CA . GLU A 1 73 ? 15.855 6.312 -9.506 1.00 92.62 73 GLU A CA 1
ATOM 584 C C . GLU A 1 73 ? 15.818 4.813 -9.175 1.00 92.62 73 GLU A C 1
ATOM 586 O O . GLU A 1 73 ? 15.522 3.996 -10.050 1.00 92.62 73 GLU A O 1
ATOM 591 N N . MET A 1 74 ? 16.074 4.434 -7.920 1.00 93.06 74 MET A N 1
ATOM 592 C CA . MET A 1 74 ? 15.994 3.043 -7.473 1.00 93.06 74 MET A CA 1
ATOM 593 C C . MET A 1 74 ? 14.562 2.507 -7.545 1.00 93.06 74 MET A C 1
ATOM 595 O O . MET A 1 74 ? 14.367 1.388 -8.014 1.00 93.06 74 MET A O 1
ATOM 599 N N . MET A 1 75 ? 13.559 3.303 -7.155 1.00 93.12 75 MET A N 1
ATOM 600 C CA . MET A 1 75 ? 12.149 2.930 -7.299 1.00 93.12 75 MET A CA 1
ATOM 601 C C . MET A 1 75 ? 11.793 2.672 -8.768 1.00 93.12 75 MET A C 1
ATOM 603 O O . MET A 1 75 ? 11.162 1.661 -9.080 1.00 93.12 75 MET A O 1
ATOM 607 N N . LEU A 1 76 ? 12.209 3.556 -9.682 1.00 94.00 76 LEU A N 1
ATOM 608 C CA . LEU A 1 76 ? 11.957 3.366 -11.110 1.00 94.00 76 LEU A CA 1
ATOM 609 C C . LEU A 1 76 ? 12.646 2.102 -11.637 1.00 94.00 76 LEU A C 1
ATOM 611 O O . LEU A 1 76 ? 12.018 1.324 -12.347 1.00 94.00 76 LEU A O 1
ATOM 615 N N . ARG A 1 77 ? 13.906 1.855 -11.260 1.00 94.25 77 ARG A N 1
ATOM 616 C CA . ARG A 1 77 ? 14.628 0.630 -11.647 1.00 94.25 77 ARG A CA 1
ATOM 617 C C . ARG A 1 77 ? 13.932 -0.629 -11.144 1.00 94.25 77 ARG A C 1
ATOM 619 O O . ARG A 1 77 ? 13.739 -1.550 -11.930 1.00 94.25 77 ARG A O 1
ATOM 626 N N . GLN A 1 78 ? 13.535 -0.655 -9.873 1.00 94.12 78 GLN A N 1
ATOM 627 C CA . GLN A 1 78 ? 12.818 -1.793 -9.304 1.00 94.12 78 GLN A CA 1
ATOM 628 C C . GLN A 1 78 ? 11.474 -2.003 -10.004 1.00 94.12 78 GLN A C 1
ATOM 630 O O . GLN A 1 78 ? 11.127 -3.129 -10.331 1.00 94.12 78 GLN A O 1
ATOM 635 N N . THR A 1 79 ? 10.771 -0.918 -10.335 1.00 93.69 79 THR A N 1
ATOM 636 C CA . THR A 1 79 ? 9.529 -0.992 -11.112 1.00 93.69 79 THR A CA 1
ATOM 637 C C . THR A 1 79 ? 9.765 -1.634 -12.474 1.00 93.69 79 THR A C 1
ATOM 639 O O . THR A 1 79 ? 9.017 -2.519 -12.855 1.00 93.69 79 THR A O 1
ATOM 642 N N . LEU A 1 80 ? 10.815 -1.244 -13.204 1.00 93.81 80 LEU A N 1
ATOM 643 C CA . LEU A 1 80 ? 11.127 -1.851 -14.502 1.00 93.81 80 LEU A CA 1
ATOM 644 C C . LEU A 1 80 ? 11.406 -3.359 -14.397 1.00 93.81 80 LEU A C 1
ATOM 646 O O . LEU A 1 80 ? 10.975 -4.092 -15.278 1.00 93.81 80 LEU A O 1
ATOM 650 N N . ILE A 1 81 ? 12.059 -3.813 -13.321 1.00 94.50 81 ILE A N 1
ATOM 651 C CA . ILE A 1 81 ? 12.274 -5.244 -13.038 1.00 94.50 81 ILE A CA 1
ATOM 652 C C . ILE A 1 81 ? 10.939 -5.939 -12.744 1.00 94.50 81 ILE A C 1
ATOM 654 O O . ILE A 1 81 ? 10.650 -6.992 -13.305 1.00 94.50 81 ILE A O 1
ATOM 658 N N . ASP A 1 82 ? 10.101 -5.344 -11.894 1.00 93.69 82 ASP A N 1
ATOM 659 C CA . ASP A 1 82 ? 8.797 -5.907 -11.528 1.00 93.69 82 ASP A CA 1
ATOM 660 C C . ASP A 1 82 ? 7.856 -5.996 -12.745 1.00 93.69 82 ASP A C 1
ATOM 662 O O . ASP A 1 82 ? 7.083 -6.945 -12.871 1.00 93.69 82 ASP A O 1
ATOM 666 N N . LEU A 1 83 ? 7.954 -5.055 -13.692 1.00 94.81 83 LEU A N 1
ATOM 667 C CA . LEU A 1 83 ? 7.185 -5.079 -14.940 1.00 94.81 83 LEU A CA 1
ATOM 668 C C . LEU A 1 83 ? 7.490 -6.301 -15.819 1.00 94.81 83 LEU A C 1
ATOM 670 O O . LEU A 1 83 ? 6.617 -6.710 -16.581 1.00 94.81 83 LEU A O 1
ATOM 674 N N . GLU A 1 84 ? 8.676 -6.907 -15.718 1.00 95.31 84 GLU A N 1
ATOM 675 C CA . GLU A 1 84 ? 9.016 -8.124 -16.475 1.00 95.31 84 GLU A CA 1
ATOM 676 C C . GLU A 1 84 ? 8.214 -9.348 -16.009 1.00 95.31 84 GLU A C 1
ATOM 678 O O . GLU A 1 84 ? 8.030 -10.303 -16.762 1.00 95.31 84 GLU A O 1
ATOM 683 N N . VAL A 1 85 ? 7.720 -9.322 -14.769 1.00 95.31 85 VAL A N 1
ATOM 684 C CA . VAL A 1 85 ? 7.007 -10.436 -14.126 1.00 95.31 85 VAL A CA 1
ATOM 685 C C . VAL A 1 85 ? 5.602 -10.051 -13.650 1.00 95.31 85 VAL A C 1
ATOM 687 O O . VAL A 1 85 ? 4.934 -10.852 -12.992 1.00 95.31 85 VAL A O 1
ATOM 690 N N . ILE A 1 86 ? 5.117 -8.862 -14.024 1.00 94.94 86 ILE A N 1
ATOM 691 C CA . ILE A 1 86 ? 3.885 -8.272 -13.486 1.00 94.94 86 ILE A CA 1
ATOM 692 C C . ILE A 1 86 ? 2.642 -9.135 -13.700 1.00 94.94 86 ILE A C 1
ATOM 694 O O . ILE A 1 86 ? 1.804 -9.207 -12.811 1.00 94.94 86 ILE A O 1
ATOM 698 N N . GLU A 1 87 ? 2.519 -9.838 -14.828 1.00 95.94 87 GLU A N 1
ATOM 699 C CA . GLU A 1 87 ? 1.382 -10.735 -15.078 1.00 95.94 87 GLU A CA 1
ATOM 700 C C . GLU A 1 87 ? 1.343 -11.889 -14.065 1.00 95.94 87 GLU A C 1
ATOM 702 O O . GLU A 1 87 ? 0.316 -12.151 -13.430 1.00 95.94 87 GLU A O 1
ATOM 707 N N . LYS A 1 88 ? 2.492 -12.540 -13.848 1.00 96.50 88 LYS A N 1
ATOM 708 C CA . LYS A 1 88 ? 2.641 -13.617 -12.861 1.00 96.50 88 LYS A CA 1
ATOM 709 C C . LYS A 1 88 ? 2.394 -13.103 -11.445 1.00 96.50 88 LYS A C 1
ATOM 711 O O . LYS A 1 88 ? 1.749 -13.778 -10.638 1.00 96.50 88 LYS A O 1
ATOM 716 N N . ASP A 1 89 ? 2.915 -11.925 -11.137 1.00 94.88 89 ASP A N 1
ATOM 717 C CA . ASP A 1 89 ? 2.772 -11.314 -9.822 1.00 94.88 89 ASP A CA 1
ATOM 718 C C . ASP A 1 89 ? 1.335 -10.879 -9.549 1.00 94.88 89 ASP A C 1
ATOM 720 O O . ASP A 1 89 ? 0.836 -11.101 -8.451 1.00 94.88 89 ASP A O 1
ATOM 724 N N . ALA A 1 90 ? 0.637 -10.345 -10.550 1.00 94.75 90 ALA A N 1
ATOM 725 C CA . ALA A 1 90 ? -0.773 -9.992 -10.464 1.00 94.75 90 ALA A CA 1
ATOM 726 C C . ALA A 1 90 ? -1.647 -11.235 -10.237 1.00 94.75 90 ALA A C 1
ATOM 728 O O . ALA A 1 90 ? -2.517 -11.232 -9.362 1.00 94.75 90 ALA A O 1
ATOM 729 N N . ALA A 1 91 ? -1.380 -12.332 -10.953 1.00 96.06 91 ALA A N 1
ATOM 730 C CA . ALA A 1 91 ? -2.057 -13.607 -10.721 1.00 96.06 91 ALA A CA 1
ATOM 731 C C . ALA A 1 91 ? -1.792 -14.146 -9.302 1.00 96.06 91 ALA A C 1
ATOM 733 O O . ALA A 1 91 ? -2.719 -14.584 -8.615 1.00 96.06 91 ALA A O 1
ATOM 734 N N . SER A 1 92 ? -0.543 -14.056 -8.833 1.00 96.25 92 SER A N 1
ATOM 735 C CA . SER A 1 92 ? -0.150 -14.466 -7.479 1.00 96.25 92 SER A CA 1
ATOM 736 C C . SER A 1 92 ? -0.813 -13.595 -6.408 1.00 96.25 92 SER A C 1
ATOM 738 O O . SER A 1 92 ? -1.341 -14.123 -5.435 1.00 96.25 92 SER A O 1
ATOM 740 N N . LEU A 1 93 ? -0.866 -12.275 -6.611 1.00 93.88 93 LEU A N 1
ATOM 741 C CA . LEU A 1 93 ? -1.542 -11.319 -5.732 1.00 93.88 93 LEU A CA 1
ATOM 742 C C . LEU A 1 93 ? -3.016 -11.691 -5.549 1.00 93.88 93 LEU A C 1
ATOM 744 O O . LEU A 1 93 ? -3.491 -11.793 -4.418 1.00 93.88 93 LEU A O 1
ATOM 748 N N . VAL A 1 94 ? -3.730 -11.942 -6.651 1.00 93.88 94 VAL A N 1
ATOM 749 C CA . VAL A 1 94 ? -5.142 -12.351 -6.620 1.00 93.88 94 VAL A CA 1
ATOM 750 C C . VAL A 1 94 ? -5.309 -13.701 -5.923 1.00 93.88 94 VAL A C 1
ATOM 752 O O . VAL A 1 94 ? -6.230 -13.860 -5.120 1.00 93.88 94 VAL A O 1
ATOM 755 N N . HIS A 1 95 ? -4.427 -14.665 -6.201 1.00 96.31 95 HIS A N 1
ATOM 756 C CA . HIS A 1 95 ? -4.456 -15.977 -5.562 1.00 96.31 95 HIS A CA 1
ATOM 757 C C . HIS A 1 95 ? -4.265 -15.875 -4.044 1.00 96.31 95 HIS A C 1
ATOM 759 O O . HIS A 1 95 ? -5.101 -16.380 -3.294 1.00 96.31 95 HIS A O 1
ATOM 765 N N . TYR A 1 96 ? -3.215 -15.194 -3.583 1.00 95.81 96 TYR A N 1
ATOM 766 C CA . TYR A 1 96 ? -2.941 -15.055 -2.156 1.00 95.81 96 TYR A CA 1
ATOM 767 C C . TYR A 1 96 ? -4.044 -14.273 -1.444 1.00 95.81 96 TYR A C 1
ATOM 769 O O . TYR A 1 96 ? -4.503 -14.691 -0.384 1.00 95.81 96 TYR A O 1
ATOM 777 N N . TRP A 1 97 ? -4.539 -13.191 -2.054 1.00 92.44 97 TRP A N 1
ATOM 778 C CA . TRP A 1 97 ? -5.641 -12.406 -1.499 1.00 92.44 97 TRP A CA 1
ATOM 779 C C . TRP A 1 97 ? -6.918 -13.234 -1.323 1.00 92.44 97 TRP A C 1
ATOM 781 O O . TRP A 1 97 ? -7.504 -13.240 -0.243 1.00 92.44 97 TRP A O 1
ATOM 791 N N . LYS A 1 98 ? -7.334 -13.983 -2.353 1.00 92.50 98 LYS A N 1
ATOM 792 C CA . LYS A 1 98 ? -8.556 -14.806 -2.301 1.00 92.50 98 LYS A CA 1
ATOM 793 C C . LYS A 1 98 ? -8.491 -15.936 -1.274 1.00 92.50 98 LYS A C 1
ATOM 795 O O . LYS A 1 98 ? -9.535 -16.332 -0.769 1.00 92.50 98 LYS A O 1
ATOM 800 N N . ASN A 1 99 ? -7.296 -16.456 -0.998 1.00 94.69 99 ASN A N 1
ATOM 801 C CA . ASN A 1 99 ? -7.088 -17.560 -0.060 1.00 94.69 99 ASN A CA 1
ATOM 802 C C . ASN A 1 99 ? -6.656 -17.097 1.342 1.00 94.69 99 ASN A C 1
ATOM 804 O O . ASN A 1 99 ? -6.384 -17.939 2.193 1.00 94.69 99 ASN A O 1
ATOM 808 N N . GLY A 1 100 ? -6.557 -15.786 1.589 1.00 92.56 100 GLY A N 1
ATOM 809 C CA . GLY A 1 100 ? -6.083 -15.263 2.872 1.00 92.56 100 GLY A CA 1
ATOM 810 C C . GLY A 1 100 ? -4.615 -15.596 3.180 1.00 92.56 100 GLY A C 1
ATOM 811 O O . GLY A 1 100 ? -4.223 -15.609 4.346 1.00 92.56 100 GLY A O 1
ATOM 812 N N . ASP A 1 101 ? -3.786 -15.861 2.163 1.00 94.88 101 ASP A N 1
ATOM 813 C CA . ASP A 1 101 ? -2.367 -16.186 2.346 1.00 94.88 101 ASP A CA 1
ATOM 814 C C . ASP A 1 101 ? -1.543 -14.921 2.629 1.00 94.88 101 ASP A C 1
ATOM 816 O O . ASP A 1 101 ? -0.934 -14.302 1.751 1.00 94.88 101 ASP A O 1
ATOM 820 N N . ALA A 1 102 ? -1.515 -14.540 3.906 1.00 93.50 102 ALA A N 1
ATOM 821 C CA . ALA A 1 102 ? -0.758 -13.391 4.382 1.00 93.50 102 ALA A CA 1
ATOM 822 C C . ALA A 1 102 ? 0.757 -13.522 4.137 1.00 93.50 102 ALA A C 1
ATOM 824 O O . ALA A 1 102 ? 1.422 -12.510 3.920 1.00 93.50 102 ALA A O 1
ATOM 825 N N . LYS A 1 103 ? 1.316 -14.742 4.150 1.00 94.50 103 LYS A N 1
ATOM 826 C CA . LYS A 1 103 ? 2.759 -14.962 3.939 1.00 94.50 103 LYS A CA 1
ATOM 827 C C . LYS A 1 103 ? 3.135 -14.806 2.469 1.00 94.50 103 LYS A C 1
ATOM 829 O O . LYS A 1 103 ? 4.175 -14.218 2.166 1.00 94.50 103 LYS A O 1
ATOM 834 N N . GLY A 1 104 ? 2.291 -15.308 1.569 1.00 96.06 104 GLY A N 1
ATOM 835 C CA . GLY A 1 104 ? 2.429 -15.112 0.129 1.00 96.06 104 GLY A CA 1
ATOM 836 C C . GLY A 1 104 ? 2.368 -13.631 -0.244 1.00 96.06 104 GLY A C 1
ATOM 837 O O . GLY A 1 104 ? 3.246 -13.139 -0.955 1.00 96.06 104 GLY A O 1
ATOM 838 N N . LEU A 1 105 ? 1.398 -12.895 0.314 1.00 95.00 105 LEU A N 1
ATOM 839 C CA . LEU A 1 105 ? 1.286 -11.442 0.137 1.00 95.00 105 LEU A CA 1
ATOM 840 C C . LEU A 1 105 ? 2.512 -10.688 0.670 1.00 95.00 105 LEU A C 1
ATOM 842 O O . LEU A 1 105 ? 3.065 -9.860 -0.050 1.00 95.00 105 LEU A O 1
ATOM 846 N N . ASP A 1 106 ? 2.961 -10.988 1.892 1.00 95.44 106 ASP A N 1
ATOM 847 C CA . ASP A 1 106 ? 4.149 -10.357 2.486 1.00 95.44 106 ASP A CA 1
ATOM 848 C C . ASP A 1 106 ? 5.399 -10.583 1.628 1.00 95.44 106 ASP A C 1
ATOM 850 O O . ASP A 1 106 ? 6.135 -9.647 1.322 1.00 95.44 106 ASP A O 1
ATOM 854 N N . SER A 1 107 ? 5.600 -11.816 1.157 1.00 95.19 107 SER A N 1
ATOM 855 C CA . SER A 1 107 ? 6.740 -12.169 0.304 1.00 95.19 107 SER A CA 1
ATOM 856 C C . SER A 1 107 ? 6.714 -11.416 -1.027 1.00 95.19 107 SER A C 1
ATOM 858 O O . SER A 1 107 ? 7.751 -10.923 -1.480 1.00 95.19 107 SER A O 1
ATOM 860 N N . LEU A 1 108 ? 5.534 -11.310 -1.649 1.00 93.62 108 LEU A N 1
ATOM 861 C CA . LEU A 1 108 ? 5.351 -10.604 -2.915 1.00 93.62 108 LEU A CA 1
ATOM 862 C C . LEU A 1 108 ? 5.667 -9.110 -2.765 1.00 93.62 108 LEU A C 1
ATOM 864 O O . LEU A 1 108 ? 6.428 -8.560 -3.561 1.00 93.62 108 LEU A O 1
ATOM 868 N N . ILE A 1 109 ? 5.133 -8.484 -1.714 1.00 91.25 109 ILE A N 1
ATOM 869 C CA . ILE A 1 109 ? 5.308 -7.057 -1.427 1.00 91.25 109 ILE A CA 1
ATOM 870 C C . ILE A 1 109 ? 6.753 -6.762 -1.034 1.00 91.25 109 ILE A C 1
ATOM 872 O O . ILE A 1 109 ? 7.378 -5.884 -1.620 1.00 91.25 109 ILE A O 1
ATOM 876 N N . SER A 1 110 ? 7.323 -7.525 -0.101 1.00 91.69 110 SER A N 1
ATOM 877 C CA . SER A 1 110 ? 8.702 -7.342 0.364 1.00 91.69 110 SER A CA 1
ATOM 878 C C . SER A 1 110 ? 9.724 -7.438 -0.774 1.00 91.69 110 SER A C 1
ATOM 880 O O . SER A 1 110 ? 10.716 -6.707 -0.782 1.00 91.69 110 SER A O 1
ATOM 882 N N . ARG A 1 111 ? 9.483 -8.294 -1.777 1.00 91.19 111 ARG A N 1
ATOM 883 C CA . ARG A 1 111 ? 10.354 -8.404 -2.957 1.00 91.19 111 ARG A CA 1
ATOM 884 C C . ARG A 1 111 ? 10.390 -7.106 -3.775 1.00 91.19 111 ARG A C 1
ATOM 886 O O . ARG A 1 111 ? 11.480 -6.718 -4.185 1.00 91.19 111 ARG A O 1
ATOM 893 N N . SER A 1 112 ? 9.263 -6.411 -3.941 1.00 88.31 112 SER A N 1
ATOM 894 C CA . SER A 1 112 ? 9.201 -5.110 -4.638 1.00 88.31 112 SER A CA 1
ATOM 895 C C . SER A 1 112 ? 9.916 -3.975 -3.893 1.00 88.31 112 SER A C 1
ATOM 897 O O . SER A 1 112 ? 10.152 -2.915 -4.461 1.00 88.31 112 SER A O 1
ATOM 899 N N . PHE A 1 113 ? 10.307 -4.189 -2.632 1.00 89.50 113 PHE A N 1
ATOM 900 C CA . PHE A 1 113 ? 11.117 -3.252 -1.845 1.00 89.50 113 PHE A CA 1
ATOM 901 C C . PHE A 1 113 ? 12.531 -3.777 -1.564 1.00 89.50 113 PHE A C 1
ATOM 903 O O . PHE A 1 113 ? 13.244 -3.247 -0.704 1.00 89.50 113 PHE A O 1
ATOM 910 N N . LYS A 1 114 ? 12.983 -4.812 -2.281 1.00 85.31 114 LYS A N 1
ATOM 911 C CA . LYS A 1 114 ? 14.336 -5.348 -2.117 1.00 85.31 114 LYS A CA 1
ATOM 912 C C . LYS A 1 114 ? 15.373 -4.258 -2.415 1.00 85.31 114 LYS A C 1
ATOM 914 O O . LYS A 1 114 ? 15.402 -3.687 -3.495 1.00 85.31 114 LYS A O 1
ATOM 919 N N . GLY A 1 115 ? 16.242 -3.975 -1.442 1.00 86.12 115 GLY A N 1
ATOM 920 C CA . GLY A 1 115 ? 17.238 -2.900 -1.550 1.00 86.12 115 GLY A CA 1
ATOM 921 C C . GLY A 1 115 ? 16.684 -1.488 -1.312 1.00 86.12 115 GLY A C 1
ATOM 922 O O . GLY A 1 115 ? 17.433 -0.526 -1.432 1.00 86.12 115 GLY A O 1
ATOM 923 N N . LEU A 1 116 ? 15.410 -1.359 -0.929 1.00 89.38 116 LEU A N 1
ATOM 924 C CA . LEU A 1 116 ? 14.718 -0.098 -0.644 1.00 89.38 116 LEU A CA 1
ATOM 925 C C . LEU A 1 116 ? 14.132 -0.052 0.791 1.00 89.38 116 LEU A C 1
ATOM 927 O O . LEU A 1 116 ? 12.973 0.338 0.958 1.00 89.38 116 LEU A O 1
ATOM 931 N N . PRO A 1 117 ? 14.887 -0.426 1.850 1.00 91.38 117 PRO A N 1
ATOM 932 C CA . PRO A 1 117 ? 14.337 -0.544 3.205 1.00 91.38 117 PRO A CA 1
ATOM 933 C C . PRO A 1 117 ? 13.772 0.780 3.739 1.00 91.38 117 PRO A C 1
ATOM 935 O O . PRO A 1 117 ? 12.712 0.795 4.351 1.00 91.38 117 PRO A O 1
ATOM 938 N N . GLU A 1 118 ? 14.410 1.912 3.432 1.00 92.19 118 GLU A N 1
ATOM 939 C CA . GLU A 1 118 ? 13.919 3.230 3.856 1.00 92.19 118 GLU A CA 1
ATOM 940 C C . GLU A 1 118 ? 12.570 3.599 3.223 1.00 92.19 118 GLU A C 1
ATOM 942 O O . GLU A 1 118 ? 11.741 4.251 3.864 1.00 92.19 118 GLU A O 1
ATOM 947 N N . LEU A 1 119 ? 12.336 3.199 1.965 1.00 92.25 119 LEU A N 1
ATOM 948 C CA . LEU A 1 119 ? 11.045 3.418 1.310 1.00 92.25 119 LEU A CA 1
ATOM 949 C C . LEU A 1 119 ? 9.986 2.497 1.900 1.00 92.25 119 LEU A C 1
ATOM 951 O O . LEU A 1 119 ? 8.883 2.963 2.174 1.00 92.25 119 LEU A O 1
ATOM 955 N N . TYR A 1 120 ? 10.332 1.233 2.160 1.00 93.50 120 TYR A N 1
ATOM 956 C CA . TYR A 1 120 ? 9.436 0.304 2.842 1.00 93.50 120 TYR A CA 1
ATOM 957 C C . TYR A 1 120 ? 9.006 0.849 4.209 1.00 93.50 120 TYR A C 1
ATOM 959 O O . TYR A 1 120 ? 7.812 0.925 4.506 1.00 93.50 120 TYR A O 1
ATOM 967 N N . ASP A 1 121 ? 9.958 1.317 5.015 1.00 93.88 121 ASP A N 1
ATOM 968 C CA . ASP A 1 121 ? 9.663 1.862 6.335 1.00 93.88 121 ASP A CA 1
ATOM 969 C C . ASP A 1 121 ? 8.787 3.112 6.250 1.00 93.88 121 ASP A C 1
ATOM 971 O O . ASP A 1 121 ? 7.818 3.258 6.997 1.00 93.88 121 ASP A O 1
ATOM 975 N N . ARG A 1 122 ? 9.075 4.008 5.303 1.00 93.44 122 ARG A N 1
ATOM 976 C CA . ARG A 1 122 ? 8.283 5.223 5.092 1.00 93.44 122 ARG A CA 1
ATOM 977 C C . ARG A 1 122 ? 6.860 4.911 4.621 1.00 93.44 122 ARG A C 1
ATOM 979 O O . ARG A 1 122 ? 5.922 5.569 5.066 1.00 93.44 122 ARG A O 1
ATOM 986 N N . TRP A 1 123 ? 6.693 3.945 3.720 1.00 93.69 123 TRP A N 1
ATOM 987 C CA . TRP A 1 123 ? 5.418 3.658 3.056 1.00 93.69 123 TRP A CA 1
ATOM 988 C C . TRP A 1 123 ? 4.546 2.648 3.804 1.00 93.69 123 TRP A C 1
ATOM 990 O O . TRP A 1 123 ? 3.331 2.642 3.592 1.00 93.69 123 TRP A O 1
ATOM 1000 N N . PHE A 1 124 ? 5.129 1.847 4.696 1.00 95.56 124 PHE A N 1
ATOM 1001 C CA . PHE A 1 124 ? 4.406 0.875 5.514 1.00 95.56 124 PHE A CA 1
ATOM 1002 C C . PHE A 1 124 ? 4.634 1.096 7.003 1.00 95.56 124 PHE A C 1
ATOM 1004 O O . PHE A 1 124 ? 3.702 1.520 7.678 1.00 95.56 124 PHE A O 1
ATOM 1011 N N . LEU A 1 125 ? 5.838 0.857 7.534 1.00 95.19 125 LEU A N 1
ATOM 1012 C CA . LEU A 1 125 ? 6.068 0.826 8.988 1.00 95.19 125 LEU A CA 1
ATOM 1013 C C . LEU A 1 125 ? 5.640 2.121 9.698 1.00 95.19 125 LEU A C 1
ATOM 1015 O O . LEU A 1 125 ? 4.889 2.080 10.672 1.00 95.19 125 LEU A O 1
ATOM 1019 N N . ASN A 1 126 ? 6.099 3.275 9.217 1.00 96.25 126 ASN A N 1
ATOM 1020 C CA . ASN A 1 126 ? 5.819 4.568 9.839 1.00 96.25 126 ASN A CA 1
ATOM 1021 C C . ASN A 1 126 ? 4.330 4.919 9.760 1.00 96.25 126 ASN A C 1
ATOM 1023 O O . ASN A 1 126 ? 3.762 5.438 10.722 1.00 96.25 126 ASN A O 1
ATOM 1027 N N . ARG A 1 127 ? 3.684 4.574 8.643 1.00 97.50 127 ARG A N 1
ATOM 1028 C CA . ARG A 1 127 ? 2.241 4.761 8.452 1.00 97.50 127 ARG A CA 1
ATOM 1029 C C . ARG A 1 127 ? 1.444 3.835 9.357 1.00 97.50 127 ARG A C 1
ATOM 1031 O O . ARG A 1 127 ? 0.573 4.306 10.073 1.00 97.50 127 ARG A O 1
ATOM 1038 N N . ASN A 1 128 ? 1.816 2.561 9.439 1.00 98.25 128 ASN A N 1
ATOM 1039 C CA . ASN A 1 128 ? 1.182 1.587 10.324 1.00 98.25 128 ASN A CA 1
ATOM 1040 C C . ASN A 1 128 ? 1.295 1.996 11.794 1.00 98.25 128 ASN A C 1
ATOM 1042 O O . ASN A 1 128 ? 0.315 1.895 12.523 1.00 98.25 128 ASN A O 1
ATOM 1046 N N . LYS A 1 129 ? 2.446 2.526 12.226 1.00 97.38 129 LYS A N 1
ATOM 1047 C CA . LYS A 1 129 ? 2.619 3.087 13.577 1.00 97.38 129 LYS A CA 1
ATOM 1048 C C . LYS A 1 129 ? 1.709 4.289 13.829 1.00 97.38 129 LYS A C 1
ATOM 1050 O O . LYS A 1 129 ? 1.090 4.371 14.888 1.00 97.38 129 LYS A O 1
ATOM 1055 N N . HIS A 1 130 ? 1.605 5.205 12.865 1.00 97.12 130 HIS A N 1
ATOM 1056 C CA . HIS A 1 130 ? 0.696 6.345 12.970 1.00 97.12 130 HIS A CA 1
ATOM 1057 C C . HIS A 1 130 ? -0.768 5.887 13.049 1.00 97.12 130 HIS A C 1
ATOM 1059 O O . HIS A 1 130 ? -1.505 6.294 13.945 1.00 97.12 130 HIS A O 1
ATOM 1065 N N . TRP A 1 131 ? -1.171 4.978 12.163 1.00 97.94 131 TRP A N 1
ATOM 1066 C CA . TRP A 1 131 ? -2.526 4.440 12.115 1.00 97.94 131 TRP A CA 1
ATOM 1067 C C . TRP A 1 131 ? -2.868 3.634 13.358 1.00 97.94 131 TRP A C 1
ATOM 1069 O O . TRP A 1 131 ? -3.977 3.765 13.855 1.00 97.94 131 TRP A O 1
ATOM 1079 N N . LEU A 1 132 ? -1.935 2.859 13.914 1.00 97.62 132 LEU A N 1
ATOM 1080 C CA . LEU A 1 132 ? -2.146 2.124 15.161 1.00 97.62 132 LEU A CA 1
ATOM 1081 C C . LEU A 1 132 ? -2.590 3.061 16.291 1.00 97.62 132 LEU A C 1
ATOM 1083 O O . LEU A 1 132 ? -3.525 2.737 17.021 1.00 97.62 132 LEU A O 1
ATOM 1087 N N . ALA A 1 133 ? -1.971 4.238 16.416 1.00 96.12 133 ALA A N 1
ATOM 1088 C CA . ALA A 1 133 ? -2.372 5.223 17.416 1.00 96.12 133 ALA A CA 1
ATOM 1089 C C . ALA A 1 133 ? -3.813 5.720 17.193 1.0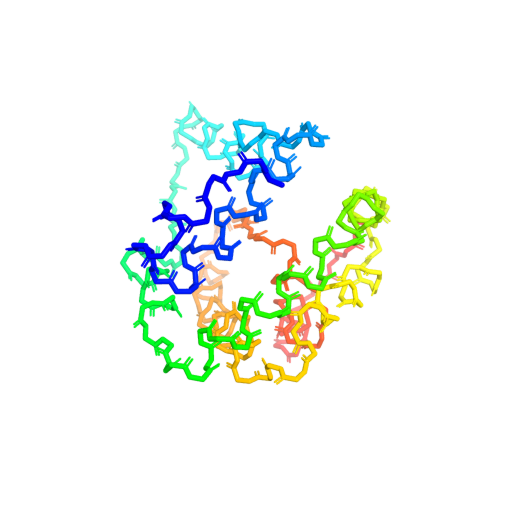0 96.12 133 ALA A C 1
ATOM 1091 O O . ALA A 1 133 ? -4.581 5.825 18.150 1.00 96.12 133 ALA A O 1
ATOM 1092 N N . GLU A 1 134 ? -4.207 5.978 15.944 1.00 96.00 134 GLU A N 1
ATOM 1093 C CA . GLU A 1 134 ? -5.579 6.379 15.599 1.00 96.00 134 GLU A CA 1
ATOM 1094 C C . GLU A 1 134 ? -6.591 5.248 15.818 1.00 96.00 134 GLU A C 1
ATOM 1096 O O . GLU A 1 134 ? -7.657 5.467 16.392 1.00 96.00 134 GLU A O 1
ATOM 1101 N N . ILE A 1 135 ? -6.236 4.016 15.455 1.00 95.62 135 ILE A N 1
ATOM 1102 C CA . ILE A 1 135 ? -7.054 2.823 15.684 1.00 95.62 135 ILE A CA 1
ATOM 1103 C C . ILE A 1 135 ? -7.301 2.636 17.181 1.00 95.62 135 ILE A C 1
ATOM 1105 O O . ILE A 1 135 ? -8.445 2.440 17.581 1.00 95.62 135 ILE A O 1
ATOM 1109 N N . LYS A 1 136 ? -6.273 2.782 18.027 1.00 94.50 136 LYS A N 1
ATOM 1110 C CA . LYS A 1 136 ? -6.413 2.695 19.491 1.00 94.50 136 LYS A CA 1
ATOM 1111 C C . LYS A 1 136 ? -7.380 3.747 20.039 1.00 94.50 136 LYS A C 1
ATOM 1113 O O . LYS A 1 1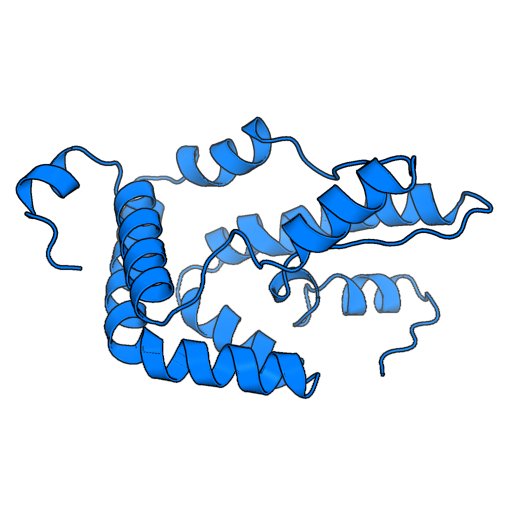36 ? -8.206 3.425 20.891 1.00 94.50 136 LYS A O 1
ATOM 1118 N N . LYS A 1 137 ? -7.330 4.985 19.529 1.00 93.62 137 LYS A N 1
ATOM 1119 C CA . LYS A 1 137 ? -8.295 6.039 19.900 1.00 93.62 137 LYS A CA 1
ATOM 1120 C C . LYS A 1 137 ? -9.719 5.668 19.493 1.00 93.62 137 LYS A C 1
ATOM 1122 O O . LYS A 1 137 ? -10.644 5.881 20.271 1.00 93.62 137 LYS A O 1
ATOM 1127 N N . LEU A 1 138 ? -9.899 5.118 18.292 1.00 93.00 138 LEU A N 1
ATOM 1128 C CA . LEU A 1 138 ? -11.209 4.685 17.811 1.00 93.00 138 LEU A CA 1
ATOM 1129 C C . LEU A 1 138 ? -11.746 3.521 18.650 1.00 93.00 138 LEU A C 1
ATOM 1131 O O . LEU A 1 138 ? -12.879 3.594 19.104 1.00 93.00 138 LEU A O 1
ATOM 1135 N N . MET A 1 139 ? -10.931 2.507 18.946 1.00 90.31 139 MET A N 1
ATOM 1136 C CA . MET A 1 139 ? -11.321 1.355 19.773 1.00 90.31 139 MET A CA 1
ATOM 1137 C C . MET A 1 139 ? -11.701 1.723 21.215 1.00 90.31 139 MET A C 1
ATOM 1139 O O . MET A 1 139 ? -12.380 0.946 21.879 1.00 90.31 139 MET A O 1
ATOM 1143 N N . GLY A 1 140 ? -11.274 2.889 21.711 1.00 88.81 140 GLY A N 1
ATOM 1144 C CA . GLY A 1 140 ? -11.730 3.427 22.995 1.00 88.81 140 GLY A CA 1
ATOM 1145 C C . GLY A 1 140 ? -13.180 3.928 22.979 1.00 88.81 140 GLY A C 1
ATOM 1146 O O . GLY A 1 140 ? -13.744 4.199 24.037 1.00 88.81 140 GLY A O 1
ATOM 1147 N N . LYS A 1 141 ? -13.795 4.060 21.798 1.00 88.38 141 LYS A N 1
ATOM 1148 C CA . LYS A 1 141 ? -15.210 4.403 21.636 1.00 88.38 141 LYS A CA 1
ATOM 1149 C C . LYS A 1 141 ? -16.059 3.134 21.681 1.00 88.38 141 LYS A C 1
ATOM 1151 O O . LYS A 1 141 ? -15.656 2.088 21.182 1.00 88.38 141 LYS A O 1
ATOM 1156 N N . ASN A 1 142 ? -17.269 3.235 22.227 1.00 87.06 142 ASN A N 1
ATOM 1157 C CA . ASN A 1 142 ? -18.227 2.127 22.265 1.00 87.06 142 ASN A CA 1
ATOM 1158 C C . ASN A 1 142 ? -18.983 1.990 20.926 1.00 87.06 142 ASN A C 1
ATOM 1160 O O . ASN A 1 142 ? -20.207 2.099 20.875 1.00 87.06 142 ASN A O 1
ATOM 1164 N N . GLU A 1 143 ? -18.240 1.824 19.831 1.00 89.50 143 GLU A N 1
ATOM 1165 C CA . GLU A 1 143 ? -18.758 1.782 18.462 1.00 89.50 143 GLU A CA 1
ATOM 1166 C C . GLU A 1 143 ? -18.145 0.619 17.672 1.00 89.50 143 GLU A C 1
ATOM 1168 O O . GLU A 1 143 ? -16.983 0.257 17.850 1.00 89.50 143 GLU A O 1
ATOM 1173 N N . ASN A 1 144 ? -18.919 0.060 16.739 1.00 91.44 144 ASN A N 1
ATOM 1174 C CA . ASN A 1 144 ? -18.398 -0.907 15.777 1.00 91.44 144 ASN A CA 1
ATOM 1175 C C . ASN A 1 144 ? -17.673 -0.169 14.650 1.00 91.44 144 ASN A C 1
ATOM 1177 O O . ASN A 1 144 ? -18.297 0.563 13.880 1.00 91.44 144 ASN A O 1
ATOM 1181 N N . ILE A 1 145 ? -16.368 -0.400 14.529 1.00 93.38 145 ILE A N 1
ATOM 1182 C CA . ILE A 1 145 ? -15.515 0.275 13.549 1.00 93.38 145 ILE A CA 1
ATOM 1183 C C . ILE A 1 145 ? -15.149 -0.706 12.437 1.00 93.38 145 ILE A C 1
ATOM 1185 O O . ILE A 1 145 ? -14.720 -1.829 12.696 1.00 93.38 145 ILE A O 1
ATOM 1189 N N . PHE A 1 146 ? -15.291 -0.262 11.190 1.00 95.19 146 PHE A N 1
ATOM 1190 C CA . PHE A 1 146 ? -14.848 -0.998 10.011 1.00 95.19 146 PHE A CA 1
ATOM 1191 C C . PHE A 1 146 ? -13.714 -0.229 9.330 1.00 95.19 146 PHE A C 1
ATOM 1193 O O . PHE A 1 146 ? -13.913 0.902 8.890 1.00 95.19 146 PHE A O 1
ATOM 1200 N N . ILE A 1 147 ? -12.524 -0.831 9.278 1.00 95.25 147 ILE A N 1
ATOM 1201 C CA . ILE A 1 147 ? -11.302 -0.216 8.743 1.00 95.25 147 ILE A CA 1
ATOM 1202 C C . ILE A 1 147 ? -10.944 -0.897 7.427 1.00 95.25 147 ILE A C 1
ATOM 1204 O O . ILE A 1 147 ? -10.918 -2.124 7.348 1.00 95.25 147 ILE A O 1
ATOM 1208 N N . ILE A 1 148 ? -10.629 -0.091 6.416 1.00 95.12 148 ILE A N 1
ATOM 1209 C CA . ILE A 1 148 ? -10.190 -0.547 5.097 1.00 95.12 148 ILE A CA 1
ATOM 1210 C C . ILE A 1 148 ? -8.836 0.087 4.818 1.00 95.12 148 ILE A C 1
ATOM 1212 O O . ILE A 1 148 ? -8.689 1.304 4.913 1.00 95.12 148 ILE A O 1
ATOM 1216 N N . VAL A 1 149 ? -7.852 -0.750 4.507 1.00 95.00 149 VAL A N 1
ATOM 1217 C CA . VAL A 1 149 ? -6.483 -0.357 4.162 1.00 95.00 149 VAL A CA 1
ATOM 1218 C C . VAL A 1 149 ? -5.956 -1.284 3.071 1.00 95.00 149 VAL A C 1
ATOM 1220 O O . VAL A 1 149 ? -6.441 -2.407 2.916 1.00 95.00 149 VAL A O 1
ATOM 1223 N N . GLY A 1 150 ? -4.929 -0.842 2.344 1.00 92.62 150 GLY A N 1
ATOM 1224 C CA . GLY A 1 150 ? -4.265 -1.681 1.347 1.00 92.62 150 GLY A CA 1
ATOM 1225 C C . GLY A 1 150 ? -3.653 -2.942 1.967 1.00 92.62 150 GLY A C 1
ATOM 1226 O O . GLY A 1 150 ? -3.120 -2.898 3.076 1.00 92.62 150 GLY A O 1
ATOM 1227 N N . ALA A 1 151 ? -3.682 -4.058 1.232 1.00 91.19 151 ALA A N 1
ATOM 1228 C CA . ALA A 1 151 ? -3.268 -5.379 1.721 1.00 91.19 151 ALA A CA 1
ATOM 1229 C C . ALA A 1 151 ? -1.857 -5.404 2.341 1.00 91.19 151 ALA A C 1
ATOM 1231 O O . ALA A 1 151 ? -1.639 -6.072 3.350 1.00 91.19 151 ALA A O 1
ATOM 1232 N N . GLY A 1 152 ? -0.918 -4.620 1.798 1.00 93.31 152 GLY A N 1
ATOM 1233 C CA . GLY A 1 152 ? 0.443 -4.510 2.336 1.00 93.31 152 GLY A CA 1
ATOM 1234 C C . GLY A 1 152 ? 0.536 -3.966 3.758 1.00 93.31 152 GLY A C 1
ATOM 1235 O O . GLY A 1 152 ? 1.496 -4.250 4.460 1.00 93.31 152 GLY A O 1
ATOM 1236 N N . HIS A 1 153 ? -0.480 -3.244 4.226 1.00 96.62 153 HIS A N 1
ATOM 1237 C CA . HIS A 1 153 ? -0.526 -2.750 5.599 1.00 96.62 153 HIS A CA 1
ATOM 1238 C C . HIS A 1 153 ? -0.975 -3.810 6.609 1.00 96.62 153 HIS A C 1
ATOM 1240 O O . HIS A 1 153 ? -0.856 -3.587 7.811 1.00 96.62 153 HIS A O 1
ATOM 1246 N N . LEU A 1 154 ? -1.495 -4.952 6.155 1.00 94.75 154 LEU A N 1
ATOM 1247 C CA . LEU A 1 154 ? -2.021 -6.008 7.024 1.00 94.75 154 LEU A CA 1
ATOM 1248 C C . LEU A 1 154 ? -1.033 -7.159 7.238 1.00 94.75 154 LEU A C 1
ATOM 1250 O O . LEU A 1 154 ? -1.218 -7.937 8.172 1.00 94.75 154 LEU A O 1
ATOM 1254 N N . VAL A 1 155 ? -0.015 -7.276 6.386 1.00 94.50 155 VAL A N 1
ATOM 1255 C CA . VAL A 1 155 ? 0.882 -8.436 6.325 1.00 94.50 155 VAL A CA 1
ATOM 1256 C C . VAL A 1 155 ? 2.298 -8.097 6.789 1.00 94.50 155 VAL A C 1
ATOM 1258 O O . VAL A 1 155 ? 2.677 -6.929 6.885 1.00 94.50 155 VAL A O 1
ATOM 1261 N N . GLY A 1 156 ? 3.073 -9.138 7.091 1.00 93.31 156 GLY A N 1
ATOM 1262 C CA . GLY A 1 156 ? 4.441 -9.015 7.584 1.00 93.31 156 GLY A CA 1
ATOM 1263 C C . GLY A 1 156 ? 4.534 -8.547 9.038 1.00 93.31 156 GLY A C 1
ATOM 1264 O O . GLY A 1 156 ? 3.551 -8.170 9.674 1.00 93.31 156 GLY A O 1
ATOM 1265 N N . ARG A 1 157 ? 5.759 -8.558 9.578 1.00 91.56 157 ARG A N 1
ATOM 1266 C CA . ARG A 1 157 ? 6.031 -8.220 10.994 1.00 91.56 157 ARG A CA 1
ATOM 1267 C C . ARG A 1 157 ? 5.631 -6.795 11.374 1.00 91.56 157 ARG A C 1
ATOM 1269 O O . ARG A 1 157 ? 5.305 -6.536 12.520 1.00 91.56 157 ARG A O 1
ATOM 1276 N N . ASN A 1 158 ? 5.655 -5.888 10.402 1.00 92.25 158 ASN A N 1
ATOM 1277 C CA . ASN A 1 158 ? 5.324 -4.479 10.593 1.00 92.25 158 ASN A C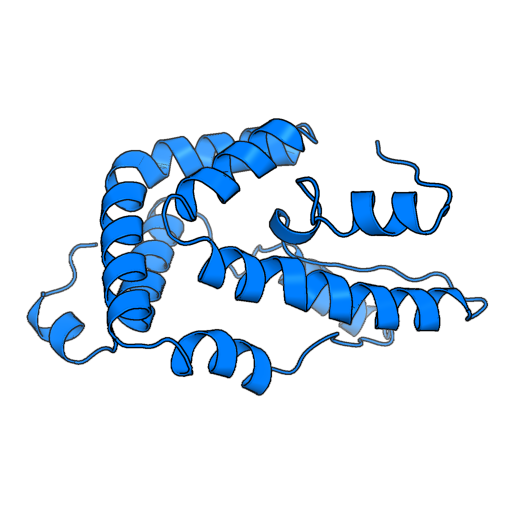A 1
ATOM 1278 C C . ASN A 1 158 ? 3.861 -4.165 10.233 1.00 92.25 158 ASN A C 1
ATOM 1280 O O . ASN A 1 158 ? 3.478 -2.994 10.230 1.00 92.25 158 ASN A O 1
ATOM 1284 N N . GLY A 1 159 ? 3.060 -5.175 9.879 1.00 96.25 159 GLY A N 1
ATOM 1285 C CA . GLY A 1 159 ? 1.650 -5.027 9.535 1.00 96.25 159 GLY A CA 1
ATOM 1286 C C . GLY A 1 159 ? 0.787 -4.705 10.755 1.00 96.25 159 GLY A C 1
ATOM 1287 O O . GLY A 1 159 ? 1.093 -5.098 11.879 1.00 96.25 159 GLY A O 1
ATOM 1288 N N . LEU A 1 160 ? -0.339 -4.025 10.534 1.00 96.81 160 LEU A N 1
ATOM 1289 C CA . LEU A 1 160 ? -1.283 -3.632 11.586 1.00 96.81 160 LEU A CA 1
ATOM 1290 C C . LEU A 1 160 ? -1.756 -4.813 12.438 1.00 96.81 160 LEU A C 1
ATOM 1292 O O . LEU A 1 160 ? -1.976 -4.649 13.634 1.00 96.81 160 LEU A O 1
ATOM 1296 N N . VAL A 1 161 ? -1.921 -5.995 11.836 1.00 95.19 161 VAL A N 1
ATOM 1297 C CA . VAL A 1 161 ? -2.379 -7.191 12.552 1.00 95.19 161 VAL A CA 1
ATOM 1298 C C . VAL A 1 161 ? -1.364 -7.608 13.616 1.00 95.19 161 VAL A C 1
ATOM 1300 O O . VAL A 1 161 ? -1.758 -7.852 14.754 1.00 95.19 161 VAL A O 1
ATOM 1303 N N . GLU A 1 162 ? -0.074 -7.652 13.277 1.00 95.81 162 GLU A N 1
ATOM 1304 C CA . GLU A 1 162 ? 0.977 -7.988 14.244 1.00 95.81 162 GLU A CA 1
ATOM 1305 C C . GLU A 1 162 ? 1.138 -6.887 15.291 1.00 95.81 162 GLU A C 1
ATOM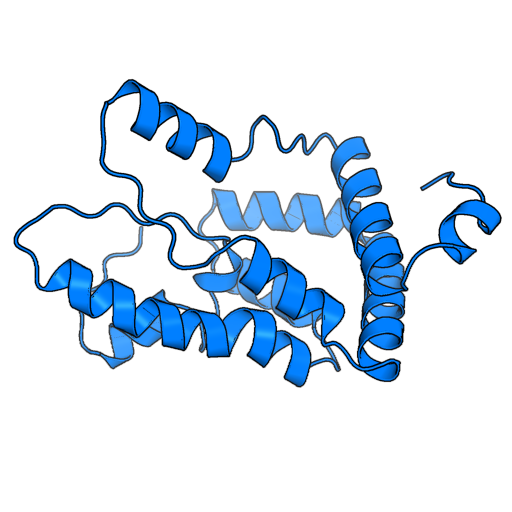 1307 O O . GLU A 1 162 ? 1.152 -7.179 16.484 1.00 95.81 162 GLU A O 1
ATOM 1312 N N . LEU A 1 163 ? 1.123 -5.617 14.875 1.00 96.75 163 LEU A N 1
ATOM 1313 C CA . LEU A 1 163 ? 1.195 -4.484 15.802 1.00 96.75 163 LEU A CA 1
ATOM 1314 C C . LEU A 1 163 ? 0.046 -4.488 16.829 1.00 96.75 163 LEU A C 1
ATOM 1316 O O . LEU A 1 163 ? 0.251 -4.196 18.004 1.00 96.75 163 LEU A O 1
ATOM 1320 N N . LEU A 1 164 ? -1.171 -4.862 16.422 1.00 96.06 164 LEU A N 1
ATOM 1321 C CA . LEU A 1 164 ? -2.296 -5.014 17.349 1.00 96.06 164 LEU A CA 1
ATOM 1322 C C . LEU A 1 164 ? -2.125 -6.221 18.287 1.00 96.06 164 LEU A C 1
ATOM 1324 O O . LEU A 1 164 ? -2.548 -6.156 19.444 1.00 96.06 164 LEU A O 1
ATOM 1328 N N . ARG A 1 165 ? -1.504 -7.317 17.829 1.00 95.38 165 ARG A N 1
ATOM 1329 C CA . ARG A 1 165 ? -1.175 -8.458 18.704 1.00 95.38 165 ARG A CA 1
ATOM 1330 C C . ARG A 1 165 ? -0.134 -8.079 19.755 1.00 95.38 165 ARG A C 1
ATOM 1332 O O . ARG A 1 165 ? -0.279 -8.488 20.904 1.00 95.38 165 ARG A O 1
ATOM 1339 N N . GLU A 1 166 ? 0.868 -7.279 19.395 1.00 95.94 166 GLU A N 1
ATOM 1340 C CA . GLU A 1 166 ? 1.877 -6.757 20.331 1.00 95.94 166 GLU A CA 1
ATOM 1341 C C . GLU A 1 166 ? 1.249 -5.880 21.425 1.00 95.94 166 GLU A C 1
ATOM 1343 O O . GLU A 1 166 ? 1.615 -5.973 22.597 1.00 95.94 166 GLU A O 1
ATOM 1348 N N . GLU A 1 167 ? 0.214 -5.119 21.070 1.00 95.19 167 GLU A N 1
ATOM 1349 C CA . GLU A 1 167 ? -0.631 -4.348 21.994 1.00 95.19 167 GLU A CA 1
ATOM 1350 C C . GLU A 1 167 ? -1.621 -5.222 22.797 1.00 95.19 167 GLU A C 1
ATOM 1352 O O . GLU A 1 167 ? -2.457 -4.710 23.541 1.00 95.19 167 GLU A O 1
ATOM 1357 N N . ARG A 1 168 ? -1.515 -6.555 22.689 1.00 95.25 168 ARG A N 1
ATOM 1358 C CA . ARG A 1 168 ? -2.316 -7.563 23.406 1.00 95.25 168 ARG A CA 1
ATOM 1359 C C . ARG A 1 168 ? -3.811 -7.542 23.077 1.00 95.25 168 ARG A C 1
ATOM 1361 O O . ARG A 1 168 ? -4.619 -8.054 23.856 1.00 95.25 168 ARG A O 1
ATOM 1368 N N . TYR A 1 169 ? -4.197 -7.012 21.917 1.00 94.19 169 TYR A N 1
ATOM 1369 C CA . TYR A 1 169 ? -5.573 -7.136 21.448 1.00 94.19 169 TYR A CA 1
ATOM 1370 C C . TYR A 1 169 ? -5.894 -8.576 21.040 1.00 94.19 169 TYR A C 1
ATOM 1372 O O . TYR A 1 169 ? -5.070 -9.302 20.479 1.00 94.19 169 TYR A O 1
ATOM 1380 N N . LYS A 1 170 ? -7.141 -8.990 21.286 1.00 93.69 170 LYS A N 1
ATOM 1381 C CA . LYS A 1 170 ? -7.650 -10.277 20.814 1.00 93.69 170 LYS A CA 1
ATOM 1382 C C . LYS A 1 170 ? -7.940 -10.187 19.318 1.00 93.69 170 LYS A C 1
ATOM 1384 O O . LYS A 1 170 ? -8.876 -9.508 18.907 1.00 93.69 170 LYS A O 1
ATOM 1389 N N . ILE A 1 171 ? -7.159 -10.902 18.515 1.00 92.62 171 ILE A N 1
ATOM 1390 C CA . ILE A 1 171 ? -7.302 -10.928 17.059 1.00 92.62 171 ILE A CA 1
ATOM 1391 C C . ILE A 1 171 ? -7.949 -12.235 16.608 1.00 92.62 171 ILE A C 1
ATOM 1393 O O . ILE A 1 171 ? -7.529 -13.324 16.997 1.00 92.62 171 ILE A O 1
ATOM 1397 N N . HIS A 1 172 ? -8.946 -12.111 15.734 1.00 91.38 172 HIS A N 1
ATOM 1398 C CA . HIS A 1 172 ? -9.550 -13.222 15.012 1.00 91.38 172 HIS A CA 1
ATOM 1399 C C . HIS A 1 172 ? -9.351 -12.995 13.514 1.00 91.38 172 HIS A C 1
ATOM 1401 O O . HIS A 1 172 ? -9.907 -12.054 12.955 1.00 91.38 172 HIS A O 1
ATOM 1407 N N . GLN A 1 173 ? -8.554 -13.852 12.880 1.00 83.75 173 GLN A N 1
ATOM 1408 C CA . GLN A 1 173 ? -8.317 -13.855 11.438 1.00 83.75 173 GLN A CA 1
ATOM 1409 C C . GLN A 1 173 ? -8.903 -15.151 10.874 1.00 83.75 173 GLN A C 1
ATOM 1411 O O . GLN A 1 173 ? -8.707 -16.212 11.470 1.00 83.75 173 GLN A O 1
ATOM 1416 N N . ARG A 1 174 ? -9.686 -15.042 9.801 1.00 70.81 174 ARG A N 1
ATOM 1417 C CA . ARG A 1 174 ? -10.358 -16.153 9.121 1.00 70.81 174 ARG A CA 1
ATOM 1418 C C . ARG A 1 174 ? -10.004 -16.129 7.649 1.00 70.81 174 ARG A C 1
ATOM 1420 O O . ARG A 1 174 ? -9.783 -15.003 7.150 1.00 70.81 174 ARG A O 1
#

pLDDT: mean 93.0, std 4.55, range [62.41, 98.25]

Sequence (174 aa):
AGIPVQQLNRLKPWLCALSLSSIEFLKLGFDPAFGIDMYFFNKAKRDGKQIQGFETAQFQLSLMTQMNRNQEEMMLRQTLIDLEVIEKDAASLVHYWKNGDAKGLDSLISRSFKGLPELYDRWFLNRNKHWLAEIKKLMGKNENIFIIVGAGHLVGRNGLVELLREERYKIHQR

Radius of gyration: 17.58 Å; chains: 1; bounding box: 44×33×50 Å